Protein AF-A0A246TMW5-F1 (afdb_monomer_lite)

pLDDT: mean 74.41, std 20.67, range [43.09, 96.81]

Foldseek 3Di:
DDDDDDDDDDDDDDDDDDPPPPPPLPPDLPDDDPVLVVLVVCVVVVVDDPVVSVVVCVVDVSSVSNVVSVVPDPPD

Sequence (76 aa):
MSSQVSLGKETEKKAPGHTSRGPTALAHLPSLTVQQQYVLDIYCRGQMEEWLFQQHLANDPILADYVRLVCRSPRE

Secondary structure (DSSP, 8-state):
----------------------S-GGGGPPPPPHHHHHHHHHHHTT-S-HHHHHHHHHH-HHHHHHHHHHHHS---

Structure (mmCIF, N/CA/C/O backbone):
data_AF-A0A246TMW5-F1
#
_entry.id   AF-A0A246TMW5-F1
#
loop_
_atom_site.group_PDB
_atom_site.id
_atom_site.type_symbol
_atom_site.label_atom_id
_atom_site.label_alt_id
_atom_site.label_comp_id
_atom_site.label_asym_id
_atom_site.label_entity_id
_atom_site.label_seq_id
_atom_site.pdbx_PDB_ins_code
_atom_site.Cartn_x
_atom_site.Cartn_y
_atom_site.Cartn_z
_atom_site.occupancy
_atom_si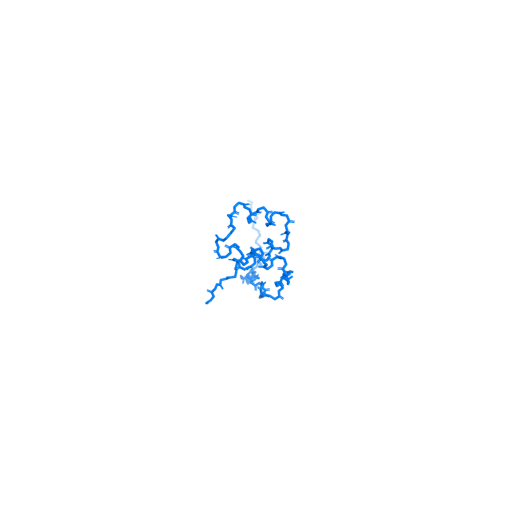te.B_iso_or_equiv
_atom_site.auth_seq_id
_atom_site.auth_comp_id
_atom_site.auth_asym_id
_atom_site.auth_atom_id
_atom_site.pdbx_PDB_model_num
ATOM 1 N N . MET A 1 1 ? -36.469 -66.431 -16.268 1.00 49.06 1 MET A N 1
ATOM 2 C CA . MET A 1 1 ? -35.134 -66.277 -16.877 1.00 49.06 1 MET A CA 1
ATOM 3 C C . MET A 1 1 ? -34.252 -65.571 -15.869 1.00 49.06 1 MET A C 1
ATOM 5 O O . MET A 1 1 ? -34.484 -64.408 -15.571 1.00 49.06 1 MET A O 1
ATOM 9 N N . SER A 1 2 ? -33.346 -66.332 -15.266 1.00 46.88 2 SER A N 1
ATOM 10 C CA . SER A 1 2 ? -32.331 -65.863 -14.326 1.00 46.88 2 SER A CA 1
ATOM 11 C C . SER A 1 2 ? -31.154 -65.272 -15.094 1.00 46.88 2 SER A C 1
ATOM 13 O O . SER A 1 2 ? -30.705 -65.911 -16.036 1.00 46.88 2 SER A O 1
ATOM 15 N N . SER A 1 3 ? -30.613 -64.144 -14.633 1.00 54.56 3 SER A N 1
ATOM 16 C CA . SER A 1 3 ? -29.186 -63.825 -14.758 1.00 54.56 3 SER A CA 1
ATOM 17 C C . SER A 1 3 ? -28.781 -62.909 -13.609 1.00 54.56 3 SER A C 1
ATOM 19 O O . SER A 1 3 ? -28.997 -61.702 -13.617 1.00 54.56 3 SER A O 1
ATOM 21 N N . GLN A 1 4 ? -28.208 -63.549 -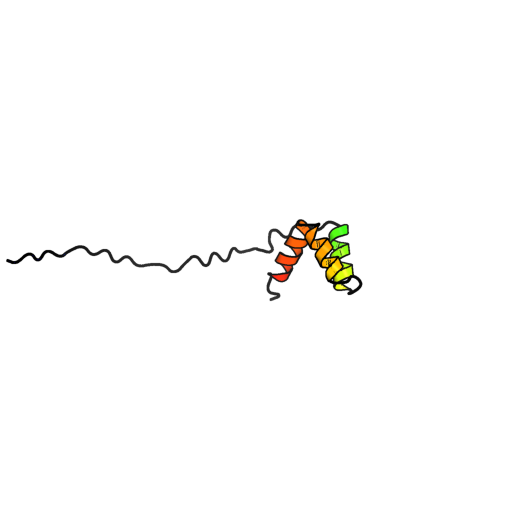12.600 1.00 53.97 4 GLN A N 1
ATOM 22 C CA . GLN A 1 4 ? -27.296 -62.975 -11.628 1.00 53.97 4 GLN A CA 1
ATOM 23 C C . GLN A 1 4 ? -25.887 -63.084 -12.238 1.00 53.97 4 GLN A C 1
ATOM 25 O O . GLN A 1 4 ? -25.580 -64.138 -12.784 1.00 53.97 4 GLN A O 1
ATOM 30 N N . VAL A 1 5 ? -25.038 -62.062 -12.110 1.00 55.69 5 VAL A N 1
AT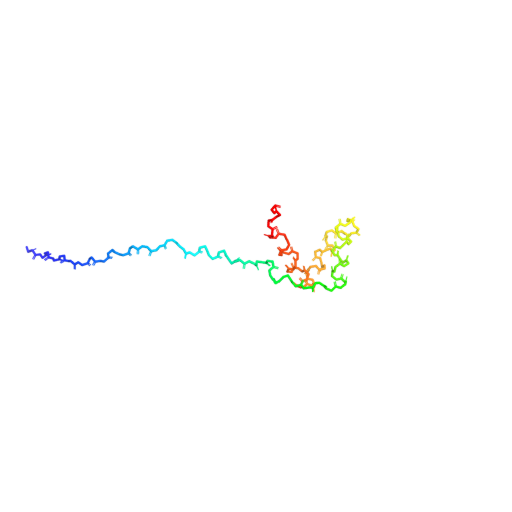OM 31 C CA . VAL A 1 5 ? -23.627 -62.221 -11.709 1.00 55.69 5 VAL A CA 1
ATOM 32 C C . VAL A 1 5 ? -23.138 -60.913 -11.087 1.00 55.69 5 VAL A C 1
ATOM 34 O O . VAL A 1 5 ? -23.187 -59.843 -11.686 1.00 55.69 5 VAL A O 1
ATOM 37 N N . SER A 1 6 ? -22.705 -61.024 -9.838 1.00 51.53 6 SER A N 1
ATOM 38 C CA . SER A 1 6 ? -21.891 -60.047 -9.119 1.00 51.53 6 SER A CA 1
ATOM 39 C C . SER A 1 6 ? -20.411 -60.256 -9.466 1.00 51.53 6 SER A C 1
ATOM 41 O O . SER A 1 6 ? -20.047 -61.368 -9.841 1.00 51.53 6 SER A O 1
ATOM 43 N N . LEU A 1 7 ? -19.554 -59.252 -9.226 1.00 43.44 7 LEU A N 1
ATOM 44 C CA . LEU A 1 7 ? -18.437 -59.306 -8.252 1.00 43.44 7 LEU A CA 1
ATOM 45 C C . LEU A 1 7 ? -17.242 -58.409 -8.649 1.00 43.44 7 LEU A C 1
ATOM 47 O O . LEU A 1 7 ? -16.779 -58.446 -9.781 1.00 43.44 7 LEU A O 1
ATOM 51 N N . GLY A 1 8 ? -16.711 -57.687 -7.650 1.00 45.25 8 GLY A N 1
ATOM 52 C CA . GLY A 1 8 ? -15.427 -56.962 -7.663 1.00 45.25 8 GLY A CA 1
ATOM 53 C C . GLY A 1 8 ? -15.625 -55.467 -7.387 1.00 45.25 8 GLY A C 1
ATOM 54 O O . GLY A 1 8 ? -15.865 -54.717 -8.316 1.00 45.25 8 GLY A O 1
ATOM 55 N N . LYS A 1 9 ? -15.803 -54.977 -6.151 1.00 53.25 9 LYS A N 1
ATOM 56 C CA . LYS A 1 9 ? -14.833 -54.834 -5.041 1.00 53.25 9 LYS A CA 1
ATOM 57 C C . LYS A 1 9 ? -13.506 -54.188 -5.458 1.00 53.25 9 LYS A C 1
ATOM 59 O O . LYS A 1 9 ? -12.572 -54.910 -5.762 1.00 53.25 9 LYS A O 1
ATOM 64 N N . GLU A 1 10 ? -13.406 -52.872 -5.280 1.00 43.66 10 GLU A N 1
ATOM 65 C CA . GLU A 1 10 ? -12.216 -52.263 -4.676 1.00 43.66 10 GLU A CA 1
ATOM 66 C C . GLU A 1 10 ? -12.624 -51.050 -3.827 1.00 43.66 10 GLU A C 1
ATOM 68 O O . GLU A 1 10 ? -13.018 -49.992 -4.307 1.00 43.66 10 GLU A O 1
ATOM 73 N N . THR A 1 11 ? -12.606 -51.268 -2.515 1.00 50.25 11 THR A N 1
ATOM 74 C CA . THR A 1 11 ? -12.555 -50.234 -1.486 1.00 50.25 11 THR A CA 1
ATOM 75 C C . THR A 1 11 ? -11.092 -50.030 -1.120 1.00 50.25 11 THR A C 1
ATOM 77 O O . THR A 1 11 ? -10.527 -50.872 -0.424 1.00 50.25 11 THR A O 1
ATOM 80 N N . GLU A 1 12 ? -10.522 -48.895 -1.504 1.00 46.75 12 GLU A N 1
ATOM 81 C CA . GLU A 1 12 ? -9.285 -48.345 -0.942 1.00 46.75 12 GLU A CA 1
ATOM 82 C C . GLU A 1 12 ? -9.552 -46.852 -0.680 1.00 46.75 12 GLU A C 1
ATOM 84 O O . GLU A 1 12 ? -9.797 -46.075 -1.593 1.00 46.75 12 GLU A O 1
ATOM 89 N N . LYS A 1 13 ? -9.993 -46.488 0.529 1.00 48.62 13 LYS A N 1
ATOM 90 C CA . LYS A 1 13 ? -9.187 -46.052 1.684 1.00 48.62 13 LYS A CA 1
ATOM 91 C C . LYS A 1 13 ? -8.152 -44.959 1.368 1.00 48.62 13 LYS A C 1
ATOM 93 O O . LYS A 1 13 ? -7.184 -45.212 0.674 1.00 48.62 13 LYS A O 1
ATOM 98 N N . LYS A 1 14 ? -8.269 -43.868 2.149 1.00 43.41 14 LYS A N 1
ATOM 99 C CA . LYS A 1 14 ? -7.243 -42.852 2.493 1.00 43.41 14 LYS A CA 1
ATOM 100 C C . LYS A 1 14 ? -6.909 -41.861 1.361 1.00 43.41 14 LYS A C 1
ATOM 102 O O . LYS A 1 14 ? -6.621 -42.262 0.256 1.00 43.41 14 LYS A O 1
ATOM 107 N N . ALA A 1 15 ? -6.872 -40.547 1.565 1.00 50.09 15 ALA A N 1
ATOM 108 C CA . ALA A 1 15 ? -6.767 -39.753 2.785 1.00 50.09 15 ALA A CA 1
ATOM 109 C C . ALA A 1 15 ? -7.333 -38.331 2.554 1.00 50.09 15 ALA A C 1
ATOM 111 O O . ALA A 1 15 ? -7.378 -37.870 1.413 1.00 50.09 15 ALA A O 1
ATOM 112 N N . PRO A 1 16 ? -7.724 -37.611 3.622 1.00 59.50 16 PRO A N 1
ATOM 113 C CA . PRO A 1 16 ? -7.953 -36.175 3.568 1.00 59.50 16 PRO A CA 1
ATOM 114 C C . PRO A 1 16 ? -6.589 -35.482 3.543 1.00 59.50 16 PRO A C 1
ATOM 116 O O . PRO A 1 16 ? -5.751 -35.726 4.410 1.00 59.50 16 PRO A O 1
ATOM 119 N N . GLY A 1 17 ? -6.332 -34.634 2.555 1.00 47.22 17 GLY A N 1
ATOM 120 C CA . GLY A 1 17 ? -5.038 -33.968 2.509 1.00 47.22 17 GLY A CA 1
ATOM 121 C C . GLY A 1 17 ? -4.770 -33.231 1.220 1.00 47.22 17 GLY A C 1
ATOM 122 O O . GLY A 1 17 ? -3.959 -33.671 0.424 1.00 47.22 17 GLY A O 1
ATOM 123 N N . HIS A 1 18 ? -5.376 -32.059 1.067 1.00 43.69 18 HIS A N 1
ATOM 124 C CA . HIS A 1 18 ? -4.598 -30.929 0.572 1.00 43.69 18 HIS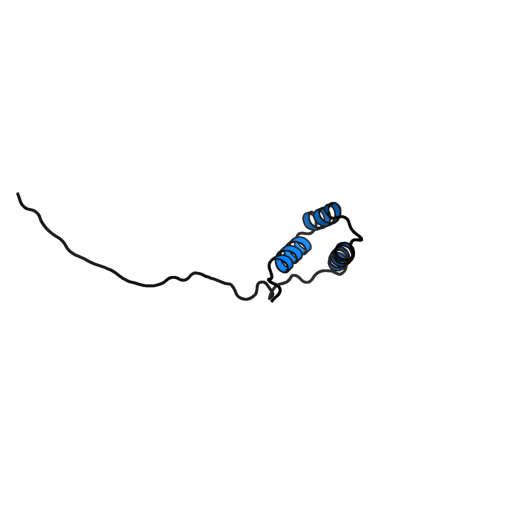 A CA 1
ATOM 125 C C . HIS A 1 18 ? -5.045 -29.646 1.272 1.00 43.69 18 HIS A C 1
ATOM 127 O O . HIS A 1 18 ? -5.399 -28.641 0.668 1.00 43.69 18 HIS A O 1
ATOM 133 N N . THR A 1 19 ? -4.936 -29.669 2.602 1.00 52.50 19 THR A N 1
ATOM 134 C CA . THR A 1 19 ? -4.423 -28.494 3.303 1.00 52.50 19 THR A CA 1
ATOM 135 C C . THR A 1 19 ? -2.964 -28.342 2.878 1.00 52.50 19 THR A C 1
ATOM 137 O O . THR A 1 19 ? -2.056 -28.713 3.614 1.00 52.50 19 THR A O 1
ATOM 140 N N . SER A 1 20 ? -2.715 -27.814 1.678 1.00 45.69 20 SER A N 1
ATOM 141 C CA . SER A 1 20 ? -1.409 -27.228 1.388 1.00 45.69 20 SER A CA 1
ATOM 142 C C . SER A 1 20 ? -1.411 -25.833 1.999 1.00 45.69 20 SER A C 1
ATOM 144 O O . SER A 1 20 ? -1.524 -24.814 1.323 1.00 45.69 20 SER A O 1
ATOM 146 N N . ARG A 1 21 ? -1.345 -25.810 3.334 1.00 55.03 21 ARG A N 1
ATOM 147 C CA . ARG A 1 21 ? -0.849 -24.674 4.098 1.00 55.03 21 ARG A CA 1
ATOM 148 C C . ARG A 1 21 ? 0.615 -24.559 3.691 1.00 55.03 21 ARG A C 1
ATOM 150 O O . ARG A 1 21 ? 1.467 -25.212 4.281 1.00 55.03 21 ARG A O 1
ATOM 157 N N . GLY A 1 22 ? 0.877 -23.819 2.616 1.00 43.09 22 GLY A N 1
ATOM 158 C CA . GLY A 1 22 ? 2.234 -23.452 2.246 1.00 43.09 22 GLY A CA 1
ATOM 159 C C . GLY A 1 22 ? 2.846 -22.718 3.438 1.00 43.09 22 GLY A C 1
ATOM 160 O O . GLY A 1 22 ? 2.296 -21.691 3.849 1.00 43.09 22 GLY A O 1
ATOM 161 N N . PRO A 1 23 ? 3.914 -23.239 4.057 1.00 56.88 23 PRO A N 1
ATOM 162 C CA . PRO A 1 23 ? 4.658 -22.458 5.017 1.00 56.88 23 PRO A CA 1
ATOM 163 C C . PRO A 1 23 ? 5.329 -21.327 4.239 1.00 56.88 23 PRO A C 1
ATOM 165 O O . PRO A 1 23 ? 5.906 -21.558 3.181 1.00 56.88 23 PRO A O 1
ATOM 168 N N . THR A 1 24 ? 5.251 -20.122 4.802 1.00 48.22 24 THR A N 1
ATOM 169 C CA . THR A 1 24 ? 5.963 -18.901 4.399 1.00 48.22 24 THR A CA 1
ATOM 170 C C . THR A 1 24 ? 5.332 -17.992 3.334 1.00 48.22 24 THR A C 1
ATOM 172 O O . THR A 1 24 ? 5.994 -17.564 2.398 1.00 48.22 24 THR A O 1
ATOM 175 N N . ALA A 1 25 ? 4.105 -17.507 3.564 1.00 52.69 25 ALA A N 1
ATOM 176 C CA . ALA A 1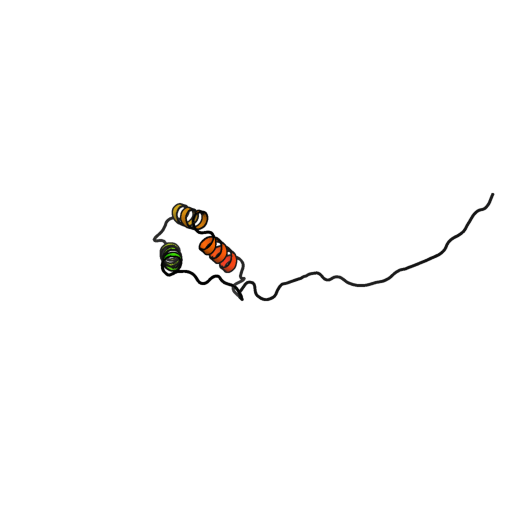 25 ? 3.720 -16.211 2.976 1.00 52.69 25 ALA A CA 1
ATOM 177 C C . ALA A 1 25 ? 4.742 -15.105 3.343 1.00 52.69 25 ALA A C 1
ATOM 179 O O . ALA A 1 25 ? 4.979 -14.195 2.565 1.00 52.69 25 ALA A O 1
ATOM 180 N N . LEU A 1 26 ? 5.428 -15.235 4.487 1.00 52.31 26 LEU A N 1
ATOM 181 C CA . LEU A 1 26 ? 6.454 -14.294 4.936 1.00 52.31 26 LEU A CA 1
ATOM 182 C C . LEU A 1 26 ? 7.854 -14.465 4.303 1.00 52.31 26 LEU A C 1
ATOM 184 O O . LEU A 1 26 ? 8.668 -13.560 4.450 1.00 52.31 26 LEU A O 1
ATOM 188 N N . ALA A 1 27 ? 8.184 -15.576 3.622 1.00 56.66 27 ALA A N 1
ATOM 189 C CA . ALA A 1 27 ? 9.561 -15.784 3.119 1.00 56.66 27 ALA A CA 1
ATOM 190 C C . ALA A 1 27 ? 9.900 -14.937 1.885 1.00 56.66 27 ALA A C 1
ATOM 192 O O . ALA A 1 27 ? 11.069 -14.824 1.527 1.00 56.66 27 ALA A O 1
ATOM 193 N N . HIS A 1 28 ? 8.897 -14.335 1.246 1.00 59.75 28 HIS A N 1
ATOM 194 C CA . HIS A 1 28 ? 9.065 -13.555 0.025 1.00 59.75 28 HIS A CA 1
ATOM 195 C C . HIS A 1 28 ? 8.307 -12.226 0.100 1.00 59.75 28 HIS A C 1
ATOM 197 O O . HIS A 1 28 ? 7.636 -11.851 -0.859 1.00 59.75 28 HIS A O 1
ATOM 203 N N . LEU A 1 29 ? 8.396 -11.496 1.225 1.00 65.25 29 LEU A N 1
ATOM 204 C CA . LEU A 1 29 ? 7.968 -10.094 1.192 1.00 65.25 29 LEU A CA 1
ATOM 205 C C . LEU A 1 29 ? 8.849 -9.364 0.174 1.00 65.25 29 LEU A C 1
ATOM 207 O O . LEU A 1 29 ? 10.076 -9.389 0.320 1.00 65.25 29 LEU A O 1
ATOM 211 N N . PRO A 1 30 ? 8.263 -8.707 -0.839 1.00 73.50 30 PRO A N 1
ATOM 212 C CA . PRO A 1 30 ? 9.048 -7.856 -1.706 1.00 73.50 30 PRO A CA 1
ATOM 213 C C . PRO A 1 30 ? 9.677 -6.754 -0.852 1.00 73.50 30 PRO A C 1
ATOM 215 O O . PRO A 1 30 ? 9.007 -6.112 -0.040 1.00 73.50 30 PRO A O 1
ATOM 218 N N . SER A 1 31 ? 10.981 -6.548 -1.013 1.00 82.19 31 SER A N 1
ATOM 219 C CA . SER A 1 31 ? 11.668 -5.433 -0.374 1.00 82.19 31 SER A CA 1
ATOM 220 C C . SER A 1 31 ? 11.121 -4.132 -0.950 1.00 82.19 31 SER A C 1
ATOM 222 O O . SER A 1 31 ? 11.232 -3.897 -2.156 1.00 82.19 31 SER A O 1
ATOM 224 N N . LEU A 1 32 ? 10.539 -3.294 -0.098 1.00 88.12 32 LEU A N 1
ATOM 225 C CA . LEU A 1 32 ? 10.046 -1.990 -0.512 1.00 88.12 32 LEU A CA 1
ATOM 226 C C . LEU A 1 32 ? 11.200 -1.027 -0.786 1.00 88.12 32 LEU A C 1
ATOM 228 O O . LEU A 1 32 ? 12.203 -0.989 -0.073 1.00 88.12 32 LEU A O 1
ATOM 232 N N . THR A 1 33 ? 11.021 -0.197 -1.805 1.00 92.81 33 THR A N 1
ATOM 233 C CA . THR A 1 33 ? 11.864 0.977 -2.035 1.00 92.81 33 THR A CA 1
ATOM 234 C C . THR A 1 33 ? 11.613 2.043 -0.965 1.00 92.81 33 THR A C 1
ATOM 236 O O . THR A 1 33 ? 10.564 2.068 -0.317 1.00 92.81 33 THR A O 1
ATOM 239 N N . VAL A 1 34 ? 12.548 2.988 -0.819 1.00 91.94 34 VAL A N 1
ATOM 240 C CA . VAL A 1 34 ? 12.416 4.123 0.116 1.00 91.94 34 VAL A CA 1
ATOM 241 C C . VAL A 1 34 ? 11.118 4.902 -0.122 1.00 91.94 34 VAL A C 1
ATOM 243 O O . VAL A 1 34 ? 10.438 5.279 0.829 1.00 91.94 34 VAL A O 1
ATOM 246 N N . GLN A 1 35 ? 10.735 5.097 -1.387 1.00 92.25 35 GLN A N 1
ATOM 247 C CA . GLN A 1 35 ? 9.507 5.803 -1.748 1.00 92.25 35 GLN A CA 1
ATOM 248 C C . GLN A 1 35 ? 8.249 5.031 -1.323 1.00 92.25 35 GLN A C 1
ATOM 250 O O . GLN A 1 35 ? 7.340 5.613 -0.741 1.00 92.25 35 GLN A O 1
ATOM 255 N N . GLN A 1 36 ? 8.197 3.722 -1.569 1.00 92.69 36 GLN A N 1
ATOM 256 C CA . GLN A 1 36 ? 7.068 2.876 -1.161 1.00 92.69 36 GLN A CA 1
ATOM 257 C C . GLN A 1 36 ? 6.936 2.809 0.365 1.00 92.69 36 GLN A C 1
ATOM 259 O O . GLN A 1 36 ? 5.832 2.888 0.905 1.00 92.69 36 GLN A O 1
ATOM 264 N N . GLN A 1 37 ? 8.066 2.729 1.070 1.00 92.94 37 GLN A N 1
ATOM 265 C CA . GLN A 1 37 ? 8.092 2.758 2.528 1.00 92.94 37 GLN A CA 1
ATOM 266 C C . GLN A 1 37 ? 7.589 4.098 3.079 1.00 92.94 37 GLN A C 1
ATOM 268 O O . GLN A 1 37 ? 6.849 4.109 4.062 1.00 92.94 37 GLN A O 1
ATOM 273 N N . TYR A 1 38 ? 7.950 5.209 2.429 1.00 94.38 38 TYR A N 1
ATOM 274 C CA . TYR A 1 38 ? 7.465 6.541 2.781 1.00 94.38 38 TYR A CA 1
ATOM 275 C C . TYR A 1 38 ? 5.945 6.654 2.630 1.00 94.38 38 TYR A C 1
ATOM 277 O O . TYR A 1 38 ? 5.290 7.144 3.543 1.00 94.38 38 TYR A O 1
ATOM 285 N N . VAL A 1 39 ? 5.374 6.135 1.535 1.00 94.62 39 VAL A N 1
ATOM 286 C CA . VAL A 1 39 ? 3.913 6.110 1.319 1.00 94.62 39 VAL A CA 1
ATOM 287 C C . VAL A 1 39 ? 3.189 5.347 2.436 1.00 94.62 39 VAL A C 1
ATOM 289 O O . VAL A 1 39 ? 2.151 5.800 2.915 1.00 94.62 39 VAL A O 1
ATOM 292 N N . LEU A 1 40 ? 3.743 4.222 2.901 1.00 93.56 40 LEU A N 1
ATOM 293 C CA . LEU A 1 40 ? 3.180 3.500 4.047 1.00 93.56 40 LEU A CA 1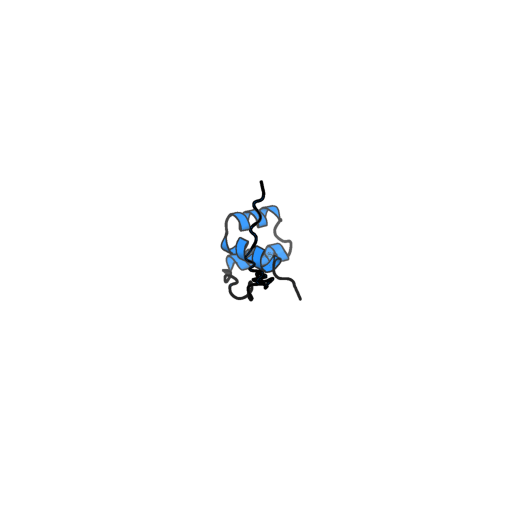
ATOM 294 C C . LEU A 1 40 ? 3.288 4.289 5.351 1.00 93.56 40 LEU A C 1
ATOM 296 O O . LEU A 1 40 ? 2.327 4.317 6.111 1.00 93.56 40 LEU A O 1
ATOM 300 N N . ASP A 1 41 ? 4.436 4.912 5.627 1.00 94.75 41 ASP A N 1
ATOM 301 C CA . ASP A 1 41 ? 4.647 5.666 6.869 1.00 94.75 41 ASP A CA 1
ATOM 302 C C . ASP A 1 41 ? 3.663 6.839 6.981 1.00 94.75 41 ASP A C 1
ATOM 304 O O . ASP A 1 41 ? 2.976 6.966 7.996 1.00 94.75 41 ASP A O 1
ATOM 308 N N . ILE A 1 42 ? 3.502 7.633 5.918 1.00 96.31 42 ILE A N 1
ATOM 309 C CA . ILE A 1 42 ? 2.568 8.769 5.924 1.00 96.31 42 ILE A CA 1
ATOM 310 C C . ILE A 1 42 ? 1.105 8.322 6.015 1.00 96.31 42 ILE A C 1
ATOM 312 O O . ILE A 1 42 ? 0.316 8.981 6.694 1.00 96.31 42 ILE A O 1
ATOM 316 N N . TYR A 1 43 ? 0.738 7.191 5.401 1.00 95.06 43 TYR A N 1
ATOM 317 C CA . TYR A 1 43 ? -0.602 6.620 5.549 1.00 95.06 43 TYR A CA 1
ATOM 318 C C . TYR A 1 43 ? -0.849 6.121 6.979 1.00 95.06 43 TYR A C 1
ATOM 320 O O . TYR A 1 43 ? -1.841 6.495 7.601 1.00 95.06 43 TYR A O 1
ATOM 328 N N . CYS A 1 44 ? 0.089 5.368 7.560 1.00 92.62 44 CYS A N 1
ATOM 329 C CA . CYS A 1 44 ? 0.001 4.875 8.938 1.00 92.62 44 CYS A CA 1
ATOM 330 C C . CYS A 1 44 ? -0.034 6.000 9.985 1.00 92.62 44 CYS A C 1
ATOM 332 O O . CYS A 1 44 ? -0.636 5.833 11.045 1.00 92.62 44 CYS A O 1
ATOM 334 N N . ARG A 1 45 ? 0.587 7.151 9.705 1.00 95.94 45 ARG A N 1
ATOM 335 C CA . ARG A 1 45 ? 0.515 8.354 10.553 1.00 95.94 45 ARG A CA 1
ATOM 336 C C . ARG A 1 45 ? -0.777 9.156 10.372 1.00 95.94 45 ARG A C 1
ATOM 338 O O . ARG A 1 45 ? -0.942 10.170 11.046 1.00 95.94 45 ARG A O 1
ATOM 345 N N . GLY A 1 46 ? -1.667 8.745 9.467 1.00 95.19 46 GLY A N 1
ATOM 346 C CA . GLY A 1 46 ? -2.894 9.475 9.142 1.00 95.19 46 GLY A CA 1
ATOM 347 C C . GLY A 1 46 ? -2.647 10.792 8.401 1.00 95.19 46 GLY A C 1
ATOM 348 O O . GLY A 1 46 ? -3.494 11.677 8.425 1.00 95.19 46 GLY A O 1
ATOM 349 N N . GLN A 1 47 ? -1.481 10.948 7.767 1.00 96.75 47 GLN A N 1
ATOM 350 C CA . GLN A 1 47 ? -1.114 12.142 6.993 1.00 96.75 47 GLN A CA 1
ATOM 351 C C . GLN A 1 47 ? -1.500 12.030 5.511 1.00 96.75 47 GLN A C 1
ATOM 353 O O . GLN A 1 47 ? -1.306 12.974 4.748 1.00 96.75 47 GLN A O 1
ATOM 358 N N . MET A 1 48 ? -2.023 10.877 5.099 1.00 95.88 48 MET A N 1
ATOM 359 C CA . MET A 1 48 ? -2.510 10.607 3.754 1.00 95.88 48 MET A CA 1
ATOM 360 C C . MET A 1 48 ? -3.931 10.065 3.835 1.00 95.88 48 MET A C 1
ATOM 362 O O . MET A 1 48 ? -4.222 9.183 4.641 1.00 95.88 48 MET A O 1
ATOM 366 N N . GLU A 1 49 ? -4.802 10.582 2.974 1.00 96.25 49 GLU A N 1
ATOM 367 C CA . GLU A 1 49 ? -6.171 10.094 2.867 1.00 96.25 49 GLU A CA 1
ATOM 368 C C . GLU A 1 49 ? -6.236 8.715 2.206 1.00 96.25 49 GLU A C 1
ATOM 370 O O . GLU A 1 49 ? -5.434 8.380 1.330 1.00 96.25 49 GLU A O 1
ATOM 375 N N . GLU A 1 50 ? -7.239 7.927 2.592 1.00 94.31 50 GLU A N 1
ATOM 376 C CA . GLU A 1 50 ? -7.414 6.555 2.112 1.00 94.31 50 GLU A CA 1
ATOM 377 C C . GLU A 1 50 ? -7.541 6.473 0.585 1.00 94.31 50 GLU A C 1
ATOM 379 O O . GLU A 1 50 ? -6.908 5.619 -0.032 1.00 94.31 50 GLU A O 1
ATOM 384 N N . TRP A 1 51 ? -8.296 7.376 -0.050 1.00 96.81 51 TRP A N 1
ATOM 385 C CA . TRP A 1 51 ? -8.473 7.364 -1.507 1.00 96.81 51 TRP A CA 1
ATOM 386 C C . TRP A 1 51 ? -7.145 7.584 -2.250 1.00 96.81 51 TRP A C 1
ATOM 388 O O . TRP A 1 51 ? -6.881 6.938 -3.266 1.00 96.81 51 TRP A O 1
ATOM 398 N N . LEU A 1 52 ? -6.277 8.449 -1.715 1.00 95.62 52 LEU A N 1
ATOM 399 C CA . LEU A 1 52 ? -4.964 8.723 -2.289 1.00 95.62 52 LEU A CA 1
ATOM 400 C C . LEU A 1 52 ? -4.032 7.526 -2.084 1.00 95.62 52 LEU A C 1
ATOM 402 O O . LEU A 1 52 ? -3.319 7.125 -3.004 1.00 95.62 52 LEU A O 1
ATOM 406 N N . PHE A 1 53 ? -4.087 6.896 -0.910 1.00 95.19 53 PHE A N 1
ATOM 407 C CA . PHE A 1 53 ? -3.363 5.657 -0.653 1.00 95.19 53 PHE A CA 1
ATOM 408 C C . PHE A 1 53 ? -3.802 4.535 -1.606 1.00 95.19 53 PHE A C 1
ATOM 410 O O . PHE A 1 53 ? -2.959 3.889 -2.225 1.00 95.19 53 PHE A O 1
ATOM 417 N N . GLN A 1 54 ? -5.107 4.353 -1.821 1.00 95.00 54 GLN A N 1
ATOM 418 C CA . GLN A 1 54 ? -5.638 3.390 -2.792 1.00 95.00 54 GLN A CA 1
ATOM 419 C C . GLN A 1 54 ? -5.161 3.684 -4.220 1.00 95.00 54 GLN A C 1
ATOM 421 O O . GLN A 1 54 ? -4.823 2.753 -4.952 1.00 95.00 54 GLN A O 1
ATOM 426 N N . GLN A 1 55 ? -5.062 4.958 -4.609 1.00 96.19 55 GLN A N 1
ATOM 427 C CA . GLN A 1 55 ? -4.473 5.345 -5.889 1.00 96.19 55 GLN A CA 1
ATOM 428 C C . GLN A 1 55 ? -2.989 4.950 -5.971 1.00 96.19 55 GLN A C 1
ATOM 430 O O . GLN A 1 55 ? -2.557 4.443 -7.008 1.00 96.19 55 GLN A O 1
ATOM 435 N N . HIS A 1 56 ? -2.204 5.115 -4.902 1.00 94.25 56 HIS A N 1
ATOM 436 C CA . HIS A 1 56 ? -0.822 4.624 -4.865 1.00 94.25 56 HIS A CA 1
ATOM 437 C C . HIS A 1 56 ? -0.750 3.101 -5.025 1.00 94.25 56 HIS A C 1
ATOM 439 O O . HIS A 1 56 ? 0.057 2.621 -5.816 1.00 94.25 56 HIS A O 1
ATOM 445 N N . LEU A 1 57 ? -1.631 2.343 -4.363 1.00 94.38 57 LEU A N 1
ATOM 446 C CA . LEU A 1 57 ? -1.698 0.886 -4.527 1.00 94.38 57 LEU A CA 1
ATOM 447 C C . LEU A 1 57 ? -2.114 0.471 -5.946 1.00 94.38 57 LEU A C 1
ATOM 449 O O . LEU A 1 57 ? -1.621 -0.523 -6.468 1.00 94.38 57 LEU A O 1
ATOM 453 N N . ALA A 1 58 ? -3.010 1.218 -6.591 1.00 94.44 58 ALA A N 1
ATOM 454 C CA . ALA A 1 58 ? -3.438 0.923 -7.958 1.00 94.44 58 ALA A CA 1
ATOM 455 C C . ALA A 1 58 ? -2.310 1.125 -8.985 1.00 94.44 58 ALA A C 1
ATOM 457 O O . ALA A 1 58 ? -2.254 0.406 -9.981 1.00 94.44 58 ALA A O 1
ATOM 458 N N . ASN A 1 59 ? -1.417 2.089 -8.740 1.00 94.38 59 ASN A N 1
ATOM 459 C CA . ASN A 1 59 ? -0.301 2.408 -9.632 1.00 94.38 59 ASN A CA 1
ATOM 460 C C . ASN A 1 59 ? 0.980 1.622 -9.315 1.00 94.38 59 ASN A C 1
ATOM 462 O O . ASN A 1 59 ? 1.837 1.488 -10.187 1.00 94.38 59 ASN A O 1
ATOM 466 N N . ASP A 1 60 ? 1.120 1.103 -8.094 1.00 92.88 60 ASP A N 1
ATOM 467 C CA . ASP A 1 60 ? 2.301 0.368 -7.649 1.00 92.88 60 ASP A CA 1
ATOM 468 C C . ASP A 1 60 ? 1.933 -1.073 -7.237 1.00 92.88 60 ASP A C 1
ATOM 470 O O . ASP A 1 60 ? 1.524 -1.325 -6.096 1.00 92.88 60 ASP A O 1
ATOM 474 N N . PRO A 1 61 ? 2.073 -2.051 -8.155 1.00 90.06 61 PRO A N 1
ATOM 475 C CA . PRO A 1 61 ? 1.673 -3.430 -7.892 1.00 90.06 61 PRO A CA 1
ATOM 476 C C . PRO A 1 61 ? 2.531 -4.107 -6.817 1.00 90.06 61 PRO A C 1
ATOM 478 O O . PRO A 1 61 ? 2.046 -5.020 -6.153 1.00 90.06 61 PRO A O 1
ATOM 481 N N . ILE A 1 62 ? 3.778 -3.665 -6.618 1.00 90.12 62 ILE A N 1
ATOM 482 C CA . ILE A 1 62 ? 4.681 -4.218 -5.600 1.00 90.12 62 ILE A CA 1
ATOM 483 C C . ILE A 1 62 ? 4.215 -3.774 -4.214 1.00 90.12 62 ILE A C 1
ATOM 485 O O . ILE A 1 62 ? 4.088 -4.596 -3.307 1.00 90.12 62 ILE A O 1
ATOM 489 N N . LEU A 1 63 ? 3.903 -2.487 -4.062 1.00 90.69 63 LEU A N 1
ATOM 490 C CA . LEU A 1 63 ? 3.347 -1.943 -2.831 1.00 90.69 63 LEU A CA 1
ATOM 491 C C . LEU A 1 63 ? 1.980 -2.567 -2.514 1.00 90.69 63 LEU A C 1
ATOM 493 O O . LEU A 1 63 ? 1.716 -2.921 -1.366 1.00 90.69 63 LEU A O 1
ATOM 497 N N . ALA A 1 64 ? 1.125 -2.758 -3.520 1.00 91.88 64 ALA A N 1
ATOM 498 C CA . ALA A 1 64 ? -0.160 -3.428 -3.341 1.00 91.88 64 ALA A CA 1
ATOM 499 C C . ALA A 1 64 ? -0.010 -4.879 -2.873 1.00 91.88 64 ALA A C 1
ATOM 501 O O . ALA A 1 64 ? -0.734 -5.311 -1.973 1.00 91.88 64 ALA A O 1
ATOM 502 N N . ASP A 1 65 ? 0.914 -5.635 -3.468 1.00 89.94 65 ASP A N 1
ATOM 503 C CA . ASP A 1 65 ? 1.175 -7.015 -3.067 1.00 89.94 65 ASP A CA 1
ATOM 504 C C . ASP A 1 65 ? 1.737 -7.087 -1.642 1.00 89.94 65 ASP A C 1
ATOM 506 O O . ASP A 1 65 ? 1.229 -7.847 -0.814 1.00 89.94 65 ASP A O 1
ATOM 510 N N . TYR A 1 66 ? 2.675 -6.193 -1.311 1.00 90.38 66 TYR A N 1
ATOM 511 C CA . TYR A 1 66 ? 3.207 -6.045 0.041 1.00 90.38 66 TYR A CA 1
ATOM 512 C C . TYR A 1 66 ? 2.095 -5.813 1.071 1.00 90.38 66 TYR A C 1
ATOM 514 O O . TYR A 1 66 ? 1.998 -6.542 2.058 1.00 90.38 66 TYR A O 1
ATOM 522 N N . VAL A 1 67 ? 1.211 -4.837 0.834 1.00 90.19 67 VAL A N 1
ATOM 523 C CA . VAL A 1 67 ? 0.102 -4.523 1.750 1.00 90.19 67 VAL A CA 1
ATOM 524 C C . VAL A 1 67 ? -0.828 -5.723 1.913 1.00 90.19 67 VAL A C 1
ATOM 526 O O . VAL A 1 67 ? -1.175 -6.082 3.038 1.00 90.19 67 VAL A O 1
ATOM 529 N N . ARG A 1 68 ? -1.193 -6.401 0.818 1.00 89.56 68 ARG A N 1
ATOM 530 C CA . ARG A 1 68 ? -2.034 -7.609 0.875 1.00 89.56 68 ARG A CA 1
ATOM 531 C C . ARG A 1 68 ? -1.394 -8.705 1.714 1.00 89.56 68 ARG A C 1
ATOM 533 O O . ARG A 1 68 ? -2.100 -9.394 2.449 1.00 89.56 68 ARG A O 1
ATOM 540 N N . LEU A 1 69 ? -0.084 -8.882 1.599 1.00 85.88 69 LEU A N 1
ATOM 541 C CA . LEU A 1 69 ? 0.641 -9.926 2.302 1.00 85.88 69 LEU A CA 1
ATOM 542 C C . LEU A 1 69 ? 0.781 -9.627 3.801 1.00 85.88 69 LEU A C 1
ATOM 544 O O . LEU A 1 69 ? 0.569 -10.516 4.631 1.00 85.88 69 LEU A O 1
ATOM 548 N N . VAL A 1 70 ? 1.033 -8.364 4.152 1.00 85.06 70 VAL A N 1
ATOM 549 C CA . VAL A 1 70 ? 1.020 -7.893 5.544 1.00 85.06 70 VAL A CA 1
ATOM 550 C C . VAL A 1 70 ? -0.373 -8.057 6.158 1.00 85.06 70 VAL A C 1
ATOM 552 O O . VAL A 1 70 ? -0.492 -8.624 7.238 1.00 85.06 70 VAL A O 1
ATOM 555 N N . CYS A 1 71 ? -1.441 -7.658 5.458 1.00 84.44 71 CYS A N 1
ATOM 556 C CA . CYS A 1 71 ? -2.817 -7.796 5.952 1.00 84.44 71 CYS A CA 1
ATOM 557 C C . CYS A 1 71 ? -3.290 -9.255 6.068 1.00 84.44 71 CYS A C 1
ATOM 559 O O . CYS A 1 71 ? -4.174 -9.551 6.869 1.00 84.44 71 CYS A O 1
ATOM 561 N N . ARG A 1 72 ? -2.738 -10.171 5.264 1.00 81.31 72 ARG A N 1
ATOM 562 C CA . ARG A 1 72 ? -3.056 -11.609 5.314 1.00 81.31 72 ARG A CA 1
ATOM 563 C C . ARG A 1 72 ? -2.292 -12.371 6.389 1.00 81.31 72 ARG A C 1
ATOM 565 O O . ARG A 1 72 ? -2.661 -13.508 6.674 1.00 81.31 72 ARG A O 1
ATOM 572 N N . SER A 1 73 ? -1.239 -11.790 6.952 1.00 69.88 73 SER A N 1
ATOM 573 C CA . SER A 1 73 ? -0.449 -12.440 7.992 1.00 69.88 73 SER A CA 1
ATOM 574 C C . SER A 1 73 ? -1.155 -12.249 9.339 1.00 69.88 73 SER A C 1
ATOM 576 O O . SER A 1 73 ? -1.228 -11.113 9.813 1.00 69.88 73 SER A O 1
ATOM 578 N N . PRO A 1 74 ? -1.721 -13.308 9.956 1.00 57.00 74 PRO A N 1
ATOM 579 C CA . PRO A 1 74 ? -2.281 -13.187 11.292 1.00 57.00 74 PRO A CA 1
ATOM 580 C C . PRO A 1 74 ? -1.159 -12.758 12.237 1.00 57.00 74 PRO A C 1
ATOM 582 O O . PRO A 1 74 ? -0.097 -13.376 12.282 1.00 57.00 74 PRO A O 1
ATOM 585 N N . ARG A 1 75 ? -1.391 -11.657 12.946 1.00 53.62 75 ARG A N 1
ATOM 586 C CA . ARG A 1 75 ? -0.549 -11.217 14.054 1.00 53.62 75 ARG A CA 1
ATOM 587 C C . ARG A 1 75 ? -0.755 -12.253 15.168 1.00 53.62 75 ARG A C 1
ATOM 589 O O . ARG A 1 75 ? -1.831 -12.264 15.762 1.00 53.62 75 ARG A O 1
ATOM 596 N N . GLU A 1 76 ? 0.188 -13.183 15.324 1.00 48.97 76 GLU A N 1
ATOM 597 C CA . GLU A 1 76 ? 0.215 -14.121 16.463 1.00 48.97 76 GLU A CA 1
ATOM 598 C C . GLU A 1 76 ? 0.405 -13.375 17.790 1.00 48.97 76 GLU A C 1
ATOM 600 O O . GLU A 1 76 ? 1.108 -12.334 17.793 1.00 48.97 76 GLU A O 1
#

Radius of gyration: 25.99 Å; chains: 1; bounding box: 48×78×33 Å